Protein AF-A0A0F5QYM3-F1 (afdb_monomer_lite)

Sequence (103 aa):
MDIRTMPAGPELDSLLAIAMKVNIFLMREVSTNWGDTGIAVEEMRRRGYTIHFSIDP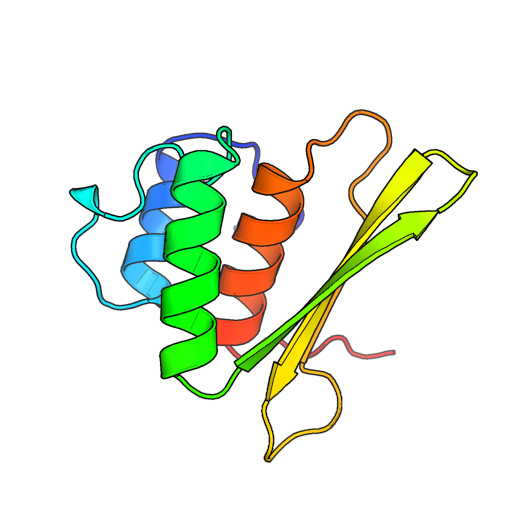DHLTEVEVYRAVDVFLVKISAADGETLPLAATRAFILALRGEKEHG

Secondary structure (DSSP, 8-state):
--GGGPPSSHHHHHHHHHHHTS-GGGSTTTTT-HHHHHHHHHHHHHTTEEEEEEE-TTS-EEEEEEETTEEEEEEEEPPTT--HHHHHHHHHHHHHHT-----

Structure (mmCIF, N/CA/C/O backbone):
data_AF-A0A0F5QYM3-F1
#
_entry.id   AF-A0A0F5QYM3-F1
#
loop_
_atom_site.group_PDB
_atom_site.id
_atom_site.type_symbol
_atom_site.label_atom_id
_atom_site.label_alt_id
_atom_site.label_comp_id
_atom_site.label_asym_id
_atom_site.label_entity_id
_atom_site.label_seq_id
_atom_site.pdbx_PDB_ins_code
_atom_site.Cartn_x
_atom_site.Cartn_y
_atom_site.Cartn_z
_atom_site.occupancy
_atom_site.B_iso_or_equiv
_atom_site.auth_seq_id
_atom_site.auth_comp_id
_atom_site.auth_asym_id
_atom_site.auth_atom_id
_atom_site.pdbx_PDB_model_num
ATOM 1 N N . MET A 1 1 ? -6.496 13.293 -8.515 1.00 75.12 1 MET A N 1
ATOM 2 C CA . MET A 1 1 ? -5.462 12.371 -9.026 1.00 75.12 1 MET A CA 1
ATOM 3 C C . MET A 1 1 ? -5.884 10.976 -8.628 1.00 75.12 1 MET A C 1
ATOM 5 O O . MET A 1 1 ? -6.224 10.794 -7.464 1.00 75.12 1 MET A O 1
ATOM 9 N N . ASP A 1 2 ? -5.948 10.053 -9.579 1.00 87.25 2 ASP A N 1
ATOM 10 C CA . ASP A 1 2 ? -6.414 8.691 -9.329 1.00 87.25 2 ASP A CA 1
ATOM 11 C C . ASP A 1 2 ? -5.240 7.789 -8.934 1.00 87.25 2 ASP A C 1
ATOM 13 O O . ASP A 1 2 ? -4.369 7.522 -9.753 1.00 87.25 2 ASP A O 1
ATOM 17 N N . ILE A 1 3 ? -5.224 7.330 -7.677 1.00 90.00 3 ILE A N 1
ATOM 18 C CA . ILE A 1 3 ? -4.165 6.471 -7.123 1.00 90.00 3 ILE A CA 1
ATOM 19 C C . ILE A 1 3 ? -4.059 5.148 -7.886 1.00 90.00 3 ILE A C 1
ATOM 21 O O . ILE A 1 3 ? -2.954 4.633 -8.043 1.00 90.00 3 ILE A O 1
ATOM 25 N N . ARG A 1 4 ? -5.179 4.621 -8.397 1.00 86.12 4 ARG A N 1
ATOM 26 C CA . ARG A 1 4 ? -5.236 3.307 -9.058 1.00 86.12 4 ARG A CA 1
ATOM 27 C C . ARG A 1 4 ? -4.411 3.257 -10.340 1.00 86.12 4 ARG A C 1
ATOM 29 O O . ARG A 1 4 ? -3.990 2.188 -10.749 1.00 86.12 4 ARG A O 1
ATOM 36 N N . THR A 1 5 ? -4.151 4.409 -10.950 1.00 87.56 5 THR A N 1
ATOM 37 C CA . THR A 1 5 ? -3.395 4.525 -12.203 1.00 87.56 5 THR A CA 1
ATOM 38 C C . THR A 1 5 ? -2.041 5.216 -12.025 1.00 87.56 5 THR A C 1
ATOM 40 O O . THR A 1 5 ? -1.280 5.337 -12.984 1.00 87.56 5 THR A O 1
ATOM 43 N N . MET A 1 6 ? -1.682 5.631 -10.803 1.00 91.19 6 MET A N 1
ATOM 44 C CA . MET A 1 6 ? -0.406 6.307 -10.538 1.00 91.19 6 MET A CA 1
ATOM 45 C C . MET A 1 6 ? 0.787 5.364 -10.689 1.00 91.19 6 MET A C 1
ATOM 47 O O . MET A 1 6 ? 0.793 4.330 -10.022 1.00 91.19 6 MET A O 1
ATOM 51 N N . PRO A 1 7 ? 1.810 5.689 -11.496 1.00 92.00 7 PRO A N 1
ATOM 52 C CA . PRO A 1 7 ? 2.992 4.842 -11.622 1.00 92.00 7 PRO A CA 1
ATOM 53 C C . PRO A 1 7 ? 3.787 4.783 -10.310 1.00 92.00 7 PRO A C 1
ATOM 55 O O . PRO A 1 7 ? 3.648 5.649 -9.443 1.00 92.00 7 PRO A O 1
ATOM 58 N N . ALA A 1 8 ? 4.640 3.765 -10.188 1.00 91.69 8 ALA A N 1
ATOM 59 C CA . ALA A 1 8 ? 5.616 3.694 -9.107 1.00 91.69 8 ALA A CA 1
ATOM 60 C C . ALA A 1 8 ? 6.582 4.883 -9.171 1.00 91.69 8 ALA A C 1
ATOM 62 O O . ALA A 1 8 ? 6.920 5.366 -10.255 1.00 91.69 8 ALA A O 1
ATOM 63 N N . GLY A 1 9 ? 7.049 5.326 -8.009 1.00 93.44 9 GLY A N 1
ATOM 64 C CA . GLY A 1 9 ? 8.018 6.402 -7.900 1.00 93.44 9 GLY A CA 1
ATOM 65 C C . GLY A 1 9 ? 7.781 7.335 -6.713 1.00 93.44 9 GLY A C 1
ATOM 66 O O . GLY A 1 9 ? 6.845 7.150 -5.927 1.00 93.44 9 GLY A O 1
ATOM 67 N N . PRO A 1 10 ? 8.619 8.382 -6.599 1.00 93.81 10 PRO A N 1
ATOM 68 C CA . PRO A 1 10 ? 8.664 9.243 -5.424 1.00 93.81 10 PRO A CA 1
ATOM 69 C C . PRO A 1 10 ? 7.342 9.940 -5.105 1.00 93.81 10 PRO A C 1
ATOM 71 O O . PRO A 1 10 ? 7.044 10.145 -3.928 1.00 93.81 10 PRO A O 1
ATOM 74 N N . GLU A 1 11 ? 6.530 10.311 -6.104 1.00 95.12 11 GLU A N 1
ATOM 75 C CA . GLU A 1 11 ? 5.233 10.936 -5.823 1.00 95.12 11 GLU A CA 1
ATOM 76 C C . GLU A 1 11 ? 4.267 9.966 -5.138 1.00 95.12 11 GLU A C 1
ATOM 78 O O . GLU A 1 11 ? 3.610 10.343 -4.167 1.00 95.12 11 GLU A O 1
ATOM 83 N N . LEU A 1 12 ? 4.192 8.716 -5.604 1.00 94.75 12 LEU A N 1
ATOM 84 C CA . LEU A 1 12 ? 3.317 7.707 -5.010 1.00 94.75 12 LEU A CA 1
ATOM 85 C C . LEU A 1 12 ? 3.772 7.349 -3.586 1.00 94.75 12 LEU A C 1
ATOM 87 O O . LEU A 1 12 ? 2.959 7.333 -2.661 1.00 94.75 12 LEU A O 1
ATOM 91 N N . ASP A 1 13 ? 5.076 7.171 -3.396 1.00 95.19 13 ASP A N 1
ATOM 92 C CA . ASP A 1 13 ? 5.708 6.927 -2.094 1.00 95.19 13 ASP A CA 1
ATOM 93 C C . ASP A 1 13 ? 5.445 8.075 -1.100 1.00 95.19 13 ASP A C 1
ATOM 95 O O . ASP A 1 13 ? 5.125 7.862 0.074 1.00 95.19 13 ASP A O 1
ATOM 99 N N . SER A 1 14 ? 5.502 9.322 -1.583 1.00 95.12 14 SER A N 1
ATOM 100 C CA . SER A 1 14 ? 5.176 10.511 -0.786 1.00 95.12 14 SER A CA 1
ATOM 101 C C . SER A 1 14 ? 3.716 10.505 -0.341 1.00 95.12 14 SER A C 1
ATOM 103 O O . SER A 1 14 ? 3.411 10.834 0.807 1.00 95.12 14 SER A O 1
ATOM 105 N N . LEU A 1 15 ? 2.798 10.115 -1.229 1.00 95.38 15 LEU A N 1
ATOM 106 C CA . LEU A 1 15 ? 1.378 10.009 -0.897 1.00 95.38 15 LEU A CA 1
ATOM 107 C C . LEU A 1 15 ? 1.117 8.919 0.142 1.00 95.38 15 LEU A C 1
ATOM 109 O O . LEU A 1 15 ? 0.283 9.135 1.026 1.00 95.38 15 LEU A O 1
ATOM 113 N N . LEU A 1 16 ? 1.842 7.798 0.084 1.00 94.75 16 LEU A N 1
ATOM 114 C CA . LEU A 1 16 ? 1.802 6.773 1.125 1.00 94.75 16 LEU A CA 1
ATOM 115 C C . LEU A 1 16 ? 2.278 7.335 2.468 1.00 94.75 16 LEU A C 1
ATOM 117 O O . LEU A 1 16 ? 1.560 7.214 3.461 1.00 94.75 16 LEU A O 1
ATOM 121 N N . ALA A 1 17 ? 3.428 8.015 2.501 1.00 93.69 17 ALA A N 1
ATOM 122 C CA . ALA A 1 17 ? 3.946 8.635 3.721 1.00 93.69 17 ALA A CA 1
ATOM 123 C C . ALA A 1 17 ? 2.953 9.632 4.339 1.00 93.69 17 ALA A C 1
ATOM 125 O O . ALA A 1 17 ? 2.724 9.616 5.553 1.00 93.69 17 ALA A O 1
ATOM 126 N N . ILE A 1 18 ? 2.321 10.461 3.502 1.00 93.88 18 ILE A N 1
ATOM 127 C CA . ILE A 1 18 ? 1.297 11.430 3.912 1.00 93.88 18 ILE A CA 1
ATOM 128 C C . ILE A 1 18 ? 0.062 10.712 4.466 1.00 93.88 18 ILE A C 1
ATOM 130 O O . ILE A 1 18 ? -0.408 11.064 5.550 1.00 93.88 18 ILE A O 1
ATOM 134 N N . ALA A 1 19 ? -0.448 9.691 3.769 1.00 92.31 19 ALA A N 1
ATOM 135 C CA . ALA A 1 19 ? -1.601 8.907 4.218 1.00 92.31 19 ALA A CA 1
ATOM 136 C C . ALA A 1 19 ? -1.314 8.199 5.552 1.00 92.31 19 ALA A C 1
ATOM 138 O O . ALA A 1 19 ? -2.161 8.143 6.447 1.00 92.31 19 ALA A O 1
ATOM 139 N N . MET A 1 20 ? -0.083 7.721 5.722 1.00 90.69 20 MET A N 1
ATOM 140 C CA . MET A 1 20 ? 0.389 7.119 6.959 1.00 90.69 20 MET A CA 1
ATOM 141 C C . MET A 1 20 ? 0.702 8.157 8.045 1.00 90.69 20 MET A C 1
ATOM 143 O O . MET A 1 20 ? 0.722 7.798 9.219 1.00 90.69 20 MET A O 1
ATOM 147 N N . LYS A 1 21 ? 0.8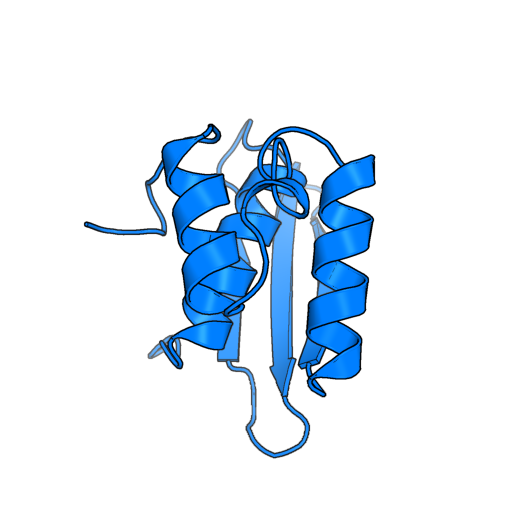86 9.441 7.730 1.00 92.19 21 LYS A N 1
ATOM 148 C CA . LYS A 1 21 ? 1.363 10.459 8.688 1.00 92.19 21 LYS A CA 1
ATOM 149 C C . LYS A 1 21 ? 2.708 10.070 9.322 1.00 92.19 21 LYS A C 1
ATOM 151 O O . LYS A 1 21 ? 2.900 10.218 10.528 1.00 92.19 21 LYS A O 1
ATOM 156 N N . VAL A 1 22 ? 3.616 9.531 8.514 1.00 88.94 22 VAL A N 1
ATOM 157 C CA . VAL A 1 22 ? 4.982 9.162 8.922 1.00 88.94 22 VAL A CA 1
ATOM 158 C C . VAL A 1 22 ? 6.004 10.001 8.164 1.00 88.94 22 VAL A C 1
ATOM 160 O O . VAL A 1 22 ? 5.664 10.743 7.243 1.00 88.94 22 VAL A O 1
ATOM 163 N N . ASN A 1 23 ? 7.272 9.897 8.556 1.00 89.88 23 ASN A N 1
ATOM 164 C CA . ASN A 1 23 ? 8.350 10.547 7.826 1.00 89.88 23 ASN A CA 1
ATOM 165 C C . ASN A 1 23 ? 8.476 9.948 6.412 1.00 89.88 23 ASN A C 1
ATOM 167 O O . ASN A 1 23 ? 8.542 8.731 6.266 1.00 89.88 23 ASN A O 1
ATOM 171 N N . ILE A 1 24 ? 8.559 10.804 5.391 1.00 86.25 24 ILE A N 1
ATOM 172 C CA . ILE A 1 24 ? 8.724 10.407 3.985 1.00 86.25 24 ILE A CA 1
ATOM 173 C C . ILE A 1 24 ? 9.935 9.498 3.744 1.00 86.25 24 ILE A C 1
ATOM 175 O O . ILE A 1 24 ? 9.864 8.596 2.917 1.00 86.25 24 ILE A O 1
ATOM 179 N N . PHE A 1 25 ? 11.016 9.665 4.509 1.00 86.69 25 PHE A N 1
ATOM 180 C CA . PHE A 1 25 ? 12.206 8.822 4.392 1.00 86.69 25 PHE A CA 1
ATOM 181 C C . PHE A 1 25 ? 11.954 7.360 4.781 1.00 86.69 25 PHE A C 1
ATOM 183 O O . PHE A 1 25 ? 12.722 6.503 4.365 1.00 86.69 25 PHE A O 1
ATOM 190 N N . LEU A 1 26 ? 10.890 7.065 5.539 1.00 82.44 26 LEU A N 1
ATOM 191 C CA . LEU A 1 26 ? 10.498 5.693 5.884 1.00 82.44 26 LEU A CA 1
ATOM 192 C C . LEU A 1 26 ? 9.740 4.981 4.758 1.00 82.44 26 LEU A C 1
ATOM 194 O O . LEU A 1 26 ? 9.576 3.771 4.833 1.00 82.44 26 LEU A O 1
ATOM 198 N N . MET A 1 27 ? 9.240 5.723 3.766 1.00 88.00 27 MET A N 1
ATOM 199 C CA . MET A 1 27 ? 8.403 5.190 2.684 1.00 88.00 27 MET A CA 1
ATOM 200 C C . MET A 1 27 ? 9.043 5.364 1.307 1.00 88.00 27 MET A C 1
ATOM 202 O O . MET A 1 27 ? 8.379 5.208 0.287 1.00 88.00 27 MET A O 1
ATOM 206 N N . ARG A 1 28 ? 10.328 5.712 1.266 1.00 85.75 28 ARG A N 1
ATOM 207 C CA . ARG A 1 28 ? 11.071 5.855 0.020 1.00 85.75 28 ARG A CA 1
ATOM 208 C C . ARG A 1 28 ? 11.210 4.486 -0.648 1.00 85.75 28 ARG A C 1
ATOM 210 O O . ARG A 1 28 ? 11.578 3.533 0.023 1.00 85.75 28 ARG A O 1
ATOM 217 N N . GLU A 1 29 ? 10.943 4.419 -1.949 1.00 90.88 29 GLU A N 1
ATOM 218 C CA . GLU A 1 29 ? 11.083 3.217 -2.787 1.00 90.88 29 GLU A CA 1
ATOM 219 C C . GLU A 1 29 ? 10.092 2.088 -2.452 1.00 90.88 29 GLU A C 1
ATOM 221 O O . GLU A 1 29 ? 10.187 0.989 -2.997 1.00 90.88 29 GLU A O 1
ATOM 226 N N . VAL A 1 30 ? 9.062 2.361 -1.641 1.00 90.44 30 VAL A N 1
ATOM 227 C CA . VAL A 1 30 ? 8.026 1.373 -1.298 1.00 90.44 30 VAL A CA 1
ATOM 228 C C . VAL A 1 30 ? 7.291 0.869 -2.540 1.00 90.44 30 VAL A C 1
ATOM 230 O O . VAL A 1 30 ? 7.018 -0.322 -2.635 1.00 90.44 30 VAL A O 1
ATOM 233 N N . SER A 1 31 ? 7.033 1.723 -3.531 1.00 91.38 31 SER A N 1
ATOM 234 C CA . SER A 1 31 ? 6.362 1.313 -4.773 1.00 91.38 31 SER A CA 1
ATOM 235 C C . SER A 1 31 ? 7.230 0.527 -5.759 1.00 91.38 31 SER A C 1
ATOM 237 O O . SER A 1 31 ? 6.700 -0.015 -6.730 1.00 91.38 31 SER A O 1
ATOM 239 N N . THR A 1 32 ? 8.542 0.429 -5.537 1.00 92.12 32 THR A N 1
ATOM 240 C CA . THR A 1 32 ? 9.479 -0.263 -6.441 1.00 92.12 32 THR A CA 1
ATOM 241 C C . THR A 1 32 ? 10.234 -1.412 -5.775 1.00 92.12 32 THR A C 1
ATOM 243 O O . THR A 1 32 ? 10.750 -2.279 -6.482 1.00 92.12 32 THR A O 1
ATOM 246 N N . ASN A 1 33 ? 10.282 -1.458 -4.441 1.00 90.31 33 ASN A N 1
ATOM 247 C CA . ASN A 1 33 ? 11.095 -2.392 -3.673 1.00 90.31 33 ASN A CA 1
ATOM 248 C C . ASN A 1 33 ? 10.269 -3.163 -2.635 1.00 90.31 33 ASN A C 1
ATOM 250 O O . ASN A 1 33 ? 9.584 -2.594 -1.783 1.00 90.31 33 ASN A O 1
ATOM 254 N N . TRP A 1 34 ? 10.402 -4.491 -2.652 1.00 84.44 34 TRP A N 1
ATOM 255 C CA . TRP A 1 34 ? 9.732 -5.365 -1.693 1.00 84.44 34 TRP A CA 1
ATOM 256 C C . TRP A 1 34 ? 10.249 -5.210 -0.258 1.00 84.44 34 TRP A C 1
ATOM 258 O O . TRP A 1 34 ? 9.467 -5.328 0.685 1.00 84.44 34 TRP A O 1
ATOM 268 N N . GLY A 1 35 ? 11.540 -4.904 -0.078 1.00 86.38 35 GLY A N 1
ATOM 269 C CA . GLY A 1 35 ? 12.120 -4.664 1.247 1.00 86.38 35 GLY A CA 1
ATOM 270 C C . GLY A 1 35 ? 11.417 -3.516 1.975 1.00 86.38 35 GLY A C 1
ATOM 271 O O . GLY A 1 35 ? 10.965 -3.683 3.108 1.00 86.38 35 GLY A O 1
ATOM 272 N N . ASP A 1 36 ? 11.233 -2.394 1.281 1.00 87.38 36 ASP A N 1
ATOM 273 C CA . ASP A 1 36 ? 10.547 -1.217 1.818 1.00 87.38 36 ASP A CA 1
ATOM 274 C C . ASP A 1 36 ? 9.026 -1.426 1.883 1.00 87.38 36 ASP A C 1
ATOM 276 O O . ASP A 1 36 ? 8.374 -0.995 2.838 1.00 87.38 36 ASP A O 1
ATOM 280 N N . THR A 1 37 ? 8.448 -2.195 0.950 1.00 89.75 37 THR A N 1
ATOM 281 C CA . THR A 1 37 ? 7.041 -2.628 1.053 1.00 89.75 37 THR A CA 1
ATOM 282 C C . THR A 1 37 ? 6.771 -3.387 2.353 1.00 89.75 37 THR A C 1
ATOM 284 O O . THR A 1 37 ? 5.725 -3.191 2.975 1.00 89.75 37 THR A O 1
ATOM 287 N N . GLY A 1 38 ? 7.720 -4.205 2.819 1.00 90.38 38 GLY A N 1
ATOM 288 C CA . GLY A 1 38 ? 7.625 -4.893 4.108 1.00 90.38 38 GLY A CA 1
ATOM 289 C C . GLY A 1 38 ? 7.478 -3.932 5.294 1.00 90.38 38 GLY A C 1
ATOM 290 O O . GLY A 1 38 ? 6.673 -4.181 6.190 1.00 90.38 38 GLY A O 1
ATOM 291 N N . ILE A 1 39 ? 8.176 -2.792 5.273 1.00 91.62 39 ILE A N 1
ATOM 292 C CA . ILE A 1 39 ? 8.049 -1.748 6.304 1.00 91.62 39 ILE A CA 1
ATOM 293 C C . ILE A 1 39 ? 6.625 -1.180 6.298 1.00 91.62 39 ILE A C 1
ATOM 295 O O . ILE A 1 39 ? 5.988 -1.081 7.349 1.00 91.62 39 ILE A O 1
ATOM 299 N N . ALA A 1 40 ? 6.093 -0.867 5.116 1.00 92.75 40 ALA A N 1
ATOM 300 C CA . ALA A 1 40 ? 4.727 -0.377 4.966 1.00 92.75 40 ALA A CA 1
ATOM 301 C C . ALA A 1 40 ? 3.679 -1.398 5.453 1.00 92.75 40 ALA A C 1
ATOM 303 O O . ALA A 1 40 ? 2.719 -1.015 6.126 1.00 92.75 40 ALA A O 1
ATOM 304 N N . VAL A 1 41 ? 3.879 -2.695 5.187 1.00 93.06 41 VAL A N 1
ATOM 305 C CA . VAL A 1 41 ? 3.020 -3.784 5.690 1.00 93.06 41 VAL A CA 1
ATOM 306 C C . VAL A 1 41 ? 2.987 -3.806 7.217 1.00 93.06 41 VAL A C 1
ATOM 308 O O . VAL A 1 41 ? 1.907 -3.873 7.807 1.00 93.06 41 VAL A O 1
ATOM 311 N N . GLU A 1 42 ? 4.142 -3.713 7.873 1.00 93.00 42 GLU A N 1
ATOM 312 C CA . GLU A 1 42 ? 4.218 -3.715 9.337 1.00 93.00 42 GLU A CA 1
ATOM 313 C C . GLU A 1 42 ? 3.572 -2.465 9.954 1.00 93.00 42 GLU A C 1
ATOM 315 O O . GLU A 1 42 ? 2.857 -2.555 10.958 1.00 93.00 42 GLU A O 1
ATOM 320 N N . GLU A 1 43 ? 3.726 -1.298 9.323 1.00 92.19 43 GLU A N 1
ATOM 321 C CA . GLU A 1 43 ? 3.025 -0.076 9.734 1.00 92.19 43 GLU A CA 1
ATOM 322 C C . GLU A 1 43 ? 1.501 -0.198 9.596 1.00 92.19 43 GLU A C 1
ATOM 324 O O . GLU A 1 43 ? 0.760 0.235 10.486 1.00 92.19 43 GLU A O 1
ATOM 329 N N . MET A 1 44 ? 1.016 -0.808 8.511 1.00 91.81 44 MET A N 1
ATOM 330 C CA . MET A 1 44 ? -0.409 -1.094 8.318 1.00 91.81 44 MET A CA 1
ATOM 331 C C . MET A 1 44 ? -0.925 -2.070 9.386 1.00 91.81 44 MET A C 1
ATOM 333 O O . MET A 1 44 ? -1.948 -1.803 10.024 1.00 91.81 44 MET A O 1
ATOM 337 N N . ARG A 1 45 ? -0.190 -3.153 9.664 1.00 91.44 45 ARG A N 1
ATOM 338 C CA . ARG A 1 45 ? -0.535 -4.127 10.715 1.00 91.44 45 ARG A CA 1
ATOM 339 C C . ARG A 1 45 ? -0.616 -3.487 12.094 1.00 91.44 45 ARG A C 1
ATOM 341 O O . ARG A 1 45 ? -1.594 -3.707 12.809 1.00 91.44 45 ARG A O 1
ATOM 348 N N . AR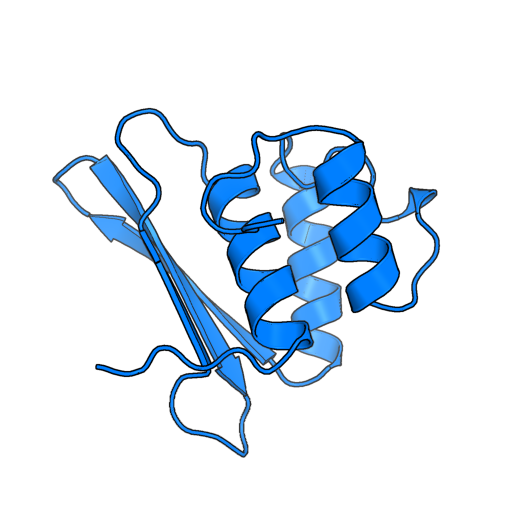G A 1 46 ? 0.331 -2.610 12.447 1.00 90.62 46 ARG A N 1
ATOM 349 C CA . ARG A 1 46 ? 0.311 -1.870 13.725 1.00 90.62 46 ARG A CA 1
ATOM 350 C C . ARG A 1 46 ? -0.942 -1.003 13.891 1.00 90.62 46 ARG A C 1
ATOM 352 O O . ARG A 1 46 ? -1.385 -0.763 15.010 1.00 90.62 46 ARG A O 1
ATOM 359 N N . ARG A 1 47 ? -1.533 -0.545 12.786 1.00 88.19 47 ARG A N 1
ATOM 360 C CA . ARG A 1 47 ? -2.769 0.261 12.761 1.00 88.19 47 ARG A CA 1
ATOM 361 C C . ARG A 1 47 ? -4.048 -0.583 12.756 1.00 88.19 47 ARG A C 1
ATOM 363 O O . ARG A 1 47 ? -5.143 -0.018 12.698 1.00 88.19 47 ARG A O 1
ATOM 370 N N . GLY A 1 48 ? -3.922 -1.909 12.826 1.00 89.12 48 GLY A N 1
ATOM 371 C CA . GLY A 1 48 ? -5.040 -2.849 12.851 1.00 89.12 48 GLY A CA 1
ATOM 372 C C . GLY A 1 48 ? -5.563 -3.245 11.470 1.00 89.12 48 GLY A C 1
ATOM 373 O O . GLY A 1 48 ? -6.708 -3.692 11.373 1.00 89.12 48 GLY A O 1
ATOM 374 N N . TYR A 1 49 ? -4.763 -3.064 10.414 1.00 89.94 49 TYR A N 1
ATOM 375 C CA . TYR A 1 49 ? -5.087 -3.593 9.091 1.00 89.94 49 TYR A CA 1
ATOM 376 C C . TYR A 1 49 ? -4.550 -5.017 8.917 1.00 89.94 49 TYR A C 1
ATOM 378 O O . TYR A 1 49 ? -3.467 -5.350 9.395 1.00 89.94 49 TYR A O 1
ATOM 386 N N . THR A 1 50 ? -5.295 -5.851 8.198 1.00 90.31 50 THR A N 1
ATOM 387 C CA . THR A 1 50 ? -4.832 -7.160 7.713 1.00 90.31 50 THR A CA 1
ATOM 388 C C . THR A 1 50 ? -4.598 -7.058 6.213 1.00 90.31 50 THR A C 1
ATOM 390 O O . THR A 1 50 ? -5.397 -6.436 5.520 1.00 90.31 50 THR A O 1
ATOM 393 N N . ILE A 1 51 ? -3.495 -7.624 5.726 1.00 90.56 51 ILE A N 1
ATOM 394 C CA . ILE A 1 51 ? -3.077 -7.542 4.325 1.00 90.56 51 ILE A CA 1
ATOM 395 C C . ILE A 1 51 ? -2.898 -8.961 3.802 1.00 90.56 51 ILE A C 1
ATOM 397 O O . ILE A 1 51 ? -2.132 -9.727 4.396 1.00 90.56 51 ILE A O 1
ATOM 401 N N . HIS A 1 52 ? -3.580 -9.294 2.710 1.00 88.44 52 HIS A N 1
ATOM 402 C CA . HIS A 1 52 ? -3.377 -10.534 1.967 1.00 88.44 52 HIS A CA 1
ATOM 403 C C . HIS A 1 52 ? -2.794 -10.230 0.592 1.00 88.44 52 HIS A C 1
ATOM 405 O O . HIS A 1 52 ? -3.192 -9.272 -0.066 1.00 88.44 52 HIS A O 1
ATOM 411 N N . PHE A 1 53 ? -1.843 -11.067 0.191 1.00 85.75 53 PHE A N 1
ATOM 412 C CA . PHE A 1 53 ? -1.228 -11.044 -1.126 1.00 85.75 53 PHE A CA 1
ATOM 413 C C . PHE A 1 53 ? -1.532 -12.378 -1.802 1.00 85.75 53 PHE A C 1
ATOM 415 O O . PHE A 1 53 ? -1.201 -13.429 -1.245 1.00 85.75 53 PHE A O 1
ATOM 422 N N . SER A 1 54 ? -2.138 -12.338 -2.980 1.00 80.88 54 SER A N 1
ATOM 423 C CA . SER A 1 54 ? -2.375 -13.506 -3.830 1.00 80.88 54 SER A CA 1
ATOM 424 C C . SER A 1 54 ? -1.719 -13.298 -5.188 1.00 80.88 54 SER A C 1
ATOM 426 O O . SER A 1 54 ? -1.616 -12.183 -5.692 1.00 80.88 54 SER A O 1
ATOM 428 N N . ILE A 1 55 ? -1.243 -14.393 -5.770 1.00 74.81 55 ILE A N 1
ATOM 429 C CA . ILE A 1 55 ? -0.777 -14.442 -7.153 1.00 74.81 55 ILE A CA 1
ATOM 430 C C . ILE A 1 55 ? -1.671 -15.469 -7.835 1.00 74.81 55 ILE A C 1
ATOM 432 O O . ILE A 1 55 ? -1.653 -16.641 -7.449 1.00 74.81 55 ILE A O 1
ATOM 436 N N . ASP A 1 56 ? -2.487 -15.021 -8.783 1.00 69.94 56 ASP A N 1
ATOM 437 C CA . ASP A 1 56 ? -3.310 -15.908 -9.600 1.00 69.94 56 ASP A CA 1
ATOM 438 C C . ASP A 1 56 ? -2.430 -16.579 -10.682 1.00 69.94 56 ASP A C 1
ATOM 440 O O . ASP A 1 56 ? -1.467 -15.959 -11.155 1.00 69.94 56 ASP A O 1
ATOM 444 N N . PRO A 1 57 ? -2.698 -17.839 -11.079 1.00 63.31 57 PRO A N 1
ATOM 445 C CA . PRO A 1 57 ? -2.089 -18.467 -12.256 1.00 63.31 57 PRO A CA 1
ATOM 446 C C . PRO A 1 57 ? -2.106 -17.618 -13.542 1.00 63.31 57 PRO A C 1
ATOM 448 O O . PRO A 1 57 ? -1.216 -17.796 -14.377 1.00 63.31 57 PRO A O 1
ATOM 451 N N . ASP A 1 58 ? -3.027 -16.663 -13.680 1.00 67.56 58 ASP A N 1
ATOM 452 C CA . ASP A 1 58 ? -3.064 -15.698 -14.788 1.00 67.56 58 ASP A CA 1
ATOM 453 C C . ASP A 1 58 ? -2.039 -14.546 -14.650 1.00 67.56 58 ASP A C 1
ATOM 455 O O . ASP A 1 58 ? -2.046 -13.613 -15.444 1.00 67.56 58 ASP A O 1
ATOM 459 N N . HIS A 1 59 ? -1.101 -14.623 -13.696 1.00 60.53 59 HIS A N 1
ATOM 460 C CA . HIS A 1 59 ? -0.052 -13.626 -13.397 1.00 60.53 59 HIS A CA 1
ATOM 461 C C . HIS A 1 59 ? -0.559 -12.301 -12.810 1.00 60.53 59 HIS A C 1
ATOM 463 O O . HIS A 1 59 ? 0.229 -11.376 -12.593 1.00 60.53 59 HIS A O 1
ATOM 469 N N . LEU A 1 60 ? -1.845 -12.222 -12.470 1.00 62.22 60 LEU A N 1
ATOM 470 C CA . LEU A 1 60 ? -2.409 -11.082 -11.763 1.00 62.22 60 LEU A CA 1
ATOM 471 C C . LEU A 1 60 ? -2.058 -11.185 -10.278 1.00 62.22 60 LEU A C 1
ATOM 473 O O . LEU A 1 60 ? -2.345 -12.172 -9.598 1.00 62.22 60 LEU A O 1
ATOM 477 N N . THR A 1 61 ? -1.400 -10.146 -9.778 1.00 73.88 61 THR A N 1
ATOM 478 C CA . THR A 1 61 ? -1.117 -10.006 -8.353 1.00 73.88 61 THR A CA 1
ATOM 479 C C . THR A 1 61 ? -2.270 -9.270 -7.695 1.00 73.88 61 THR A C 1
ATOM 481 O O . THR A 1 61 ? -2.581 -8.148 -8.079 1.00 73.88 61 THR A O 1
ATOM 484 N N . GLU A 1 62 ? -2.881 -9.864 -6.683 1.00 82.56 62 GLU A N 1
ATOM 485 C CA . GLU A 1 62 ? -3.953 -9.241 -5.918 1.00 82.56 62 GLU A CA 1
ATOM 486 C C . GLU A 1 62 ? -3.464 -8.842 -4.524 1.00 82.56 62 GLU A C 1
ATOM 488 O O . GLU A 1 62 ? -2.770 -9.598 -3.836 1.00 82.56 62 GLU A O 1
ATOM 493 N N . VAL A 1 63 ? -3.838 -7.632 -4.105 1.00 86.38 63 VAL A N 1
ATOM 494 C CA . VAL A 1 63 ? -3.612 -7.127 -2.750 1.00 86.38 63 VAL A CA 1
ATOM 495 C C . VAL A 1 63 ? -4.949 -6.774 -2.124 1.00 86.38 63 VAL A C 1
ATOM 497 O O . VAL A 1 63 ? -5.677 -5.915 -2.622 1.00 86.38 63 VAL A O 1
ATOM 500 N N . GLU A 1 64 ? -5.246 -7.412 -1.001 1.00 87.19 64 GLU A N 1
ATOM 501 C CA . GLU A 1 64 ? -6.465 -7.178 -0.237 1.00 87.19 64 GLU A CA 1
ATOM 502 C C . GLU A 1 64 ? -6.121 -6.578 1.122 1.00 87.19 64 GLU A C 1
ATOM 504 O O . GLU A 1 64 ? -5.259 -7.089 1.845 1.00 87.19 64 GLU A O 1
ATOM 509 N N . VAL A 1 65 ? -6.811 -5.498 1.491 1.00 85.81 65 VAL A N 1
ATOM 510 C CA . VAL A 1 65 ? -6.605 -4.802 2.765 1.00 85.81 65 VAL A CA 1
ATOM 511 C C . VAL A 1 65 ? -7.911 -4.757 3.557 1.00 85.81 65 VAL A C 1
ATOM 513 O O . VAL A 1 65 ? -8.931 -4.234 3.106 1.00 85.81 65 VAL A O 1
ATOM 516 N N . TYR A 1 66 ? -7.862 -5.271 4.782 1.00 84.62 66 TYR A N 1
ATOM 517 C CA . TYR A 1 66 ? -8.988 -5.399 5.708 1.00 84.62 66 TYR A CA 1
ATOM 518 C C . TYR A 1 66 ? -8.729 -4.602 6.984 1.00 84.62 66 TYR A C 1
ATOM 520 O O . TYR A 1 66 ? -7.576 -4.390 7.357 1.00 84.62 66 TYR A O 1
ATOM 528 N N . ARG A 1 67 ? -9.779 -4.230 7.723 1.00 82.94 67 ARG A N 1
ATOM 529 C CA . ARG A 1 67 ? -9.663 -3.669 9.079 1.00 82.94 67 ARG A CA 1
ATOM 530 C C . ARG A 1 67 ? -10.677 -4.349 9.987 1.00 82.94 67 ARG A C 1
ATOM 532 O O . ARG A 1 67 ? -11.822 -4.497 9.601 1.00 82.94 67 ARG A O 1
ATOM 539 N N . ALA A 1 68 ? -10.283 -4.722 11.203 1.00 67.31 68 ALA A N 1
ATOM 540 C CA . ALA A 1 68 ? -11.075 -5.591 12.091 1.00 67.31 68 ALA A CA 1
ATOM 541 C C . ALA A 1 68 ? -12.520 -5.128 12.404 1.00 67.31 68 ALA A C 1
ATOM 543 O O . ALA A 1 68 ? -13.327 -5.922 12.873 1.00 67.31 68 ALA A O 1
ATOM 544 N N . VAL A 1 69 ? -12.846 -3.856 12.164 1.00 65.38 69 VAL A N 1
ATOM 545 C CA . VAL A 1 69 ? -14.172 -3.257 12.397 1.00 65.38 69 VAL A CA 1
ATOM 546 C C . VAL A 1 69 ? -15.018 -3.103 11.126 1.00 65.38 69 VAL A C 1
ATOM 548 O O . VAL A 1 69 ? -16.205 -2.819 11.239 1.00 65.38 69 VAL A O 1
ATOM 551 N N . ASP A 1 70 ? -14.449 -3.321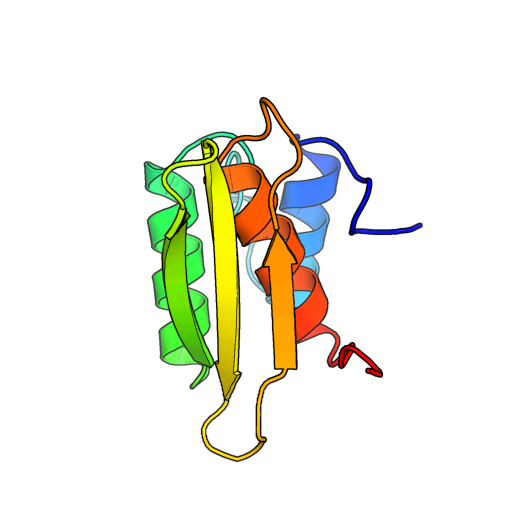 9.937 1.00 55.75 70 ASP A N 1
ATOM 552 C CA . ASP A 1 70 ? -15.115 -3.134 8.646 1.00 55.75 70 ASP A CA 1
ATOM 553 C C . ASP A 1 70 ? -14.789 -4.289 7.686 1.00 55.75 70 ASP A C 1
ATOM 555 O O . ASP A 1 70 ? -13.629 -4.590 7.393 1.00 55.75 70 ASP A O 1
ATOM 559 N N . VAL A 1 71 ? -15.847 -4.911 7.163 1.00 57.22 71 VAL A N 1
ATOM 560 C CA . VAL A 1 71 ? -15.805 -5.819 6.011 1.00 57.22 71 VAL A CA 1
ATOM 561 C C . VAL A 1 71 ? -15.066 -5.113 4.872 1.00 57.22 71 VAL A C 1
ATOM 563 O O . VAL A 1 71 ? -15.482 -4.028 4.487 1.00 57.22 71 VAL A O 1
ATOM 566 N N . PHE A 1 72 ? -13.972 -5.725 4.404 1.00 60.66 72 PHE A N 1
ATOM 567 C CA . PHE A 1 72 ? -13.233 -5.456 3.162 1.00 60.66 72 PHE A CA 1
ATOM 568 C C . PHE A 1 72 ? -13.112 -3.977 2.730 1.00 60.66 72 PHE A C 1
ATOM 570 O O . PHE A 1 72 ? -14.066 -3.377 2.237 1.00 60.66 72 PHE A O 1
ATOM 577 N N . LEU A 1 73 ? -11.924 -3.376 2.866 1.00 63.91 73 LEU A N 1
ATOM 578 C CA . LEU A 1 73 ? -11.733 -1.970 2.485 1.00 63.91 73 LEU A CA 1
ATOM 579 C C . LEU A 1 73 ? -11.330 -1.817 1.019 1.00 63.91 73 LEU A C 1
ATOM 581 O O . LEU A 1 73 ? -11.923 -0.997 0.327 1.00 63.91 73 LEU A O 1
ATOM 585 N N . VAL A 1 74 ? -10.331 -2.567 0.550 1.00 71.62 74 VAL A N 1
ATOM 586 C CA . VAL A 1 74 ? -9.758 -2.368 -0.791 1.00 71.62 74 VAL A CA 1
ATOM 587 C C . VAL A 1 74 ? -9.250 -3.686 -1.369 1.00 71.62 74 VAL A C 1
ATOM 589 O O . VAL A 1 74 ? -8.447 -4.356 -0.712 1.00 71.62 74 VAL A O 1
ATOM 592 N N . LYS A 1 75 ? -9.644 -3.992 -2.613 1.00 79.94 75 LYS A N 1
ATOM 593 C CA . LYS A 1 75 ? -8.943 -4.909 -3.515 1.00 79.94 75 LYS A CA 1
ATOM 594 C C . LYS A 1 75 ? -8.178 -4.089 -4.546 1.00 79.94 75 LYS A C 1
ATOM 596 O O . LYS A 1 75 ? -8.699 -3.109 -5.070 1.00 79.94 75 LYS A O 1
ATOM 601 N N . ILE A 1 76 ? -6.947 -4.472 -4.859 1.00 76.31 76 ILE A N 1
ATOM 602 C CA . ILE A 1 76 ? -6.286 -4.032 -6.091 1.00 76.31 76 ILE A CA 1
ATOM 603 C C . ILE A 1 76 ? -5.732 -5.258 -6.793 1.00 76.31 76 ILE A C 1
ATOM 605 O O . ILE A 1 76 ? -4.939 -5.994 -6.208 1.00 76.31 76 ILE A O 1
ATOM 609 N N . SER A 1 77 ? -6.114 -5.426 -8.055 1.00 72.06 77 SER A N 1
ATOM 610 C CA . SER A 1 77 ? -5.459 -6.345 -8.979 1.00 72.06 77 SER A CA 1
ATOM 611 C C . SER A 1 77 ? -4.424 -5.549 -9.771 1.00 72.06 77 SER A C 1
ATOM 613 O O . SER A 1 77 ? -4.759 -4.568 -10.437 1.00 72.06 77 SER A O 1
ATOM 615 N N . ALA A 1 78 ? -3.161 -5.937 -9.647 1.00 67.50 78 ALA A N 1
ATOM 616 C CA . ALA A 1 78 ? -2.062 -5.406 -10.434 1.00 67.50 78 ALA A CA 1
ATOM 617 C C . ALA A 1 78 ? -2.328 -5.738 -11.909 1.00 67.50 78 ALA A C 1
ATOM 619 O O . ALA A 1 78 ? -2.645 -6.887 -12.225 1.00 67.50 78 ALA A O 1
ATOM 620 N N . ALA A 1 79 ? -2.232 -4.749 -12.798 1.00 66.38 79 ALA A N 1
ATOM 621 C CA . ALA A 1 79 ? -2.370 -4.997 -14.232 1.00 66.38 79 ALA A CA 1
ATOM 622 C C . ALA A 1 79 ? -1.209 -5.868 -14.753 1.00 66.38 79 ALA A C 1
ATOM 624 O O . ALA A 1 79 ? -0.164 -5.965 -14.109 1.00 66.38 79 ALA A O 1
ATOM 625 N N . ASP A 1 80 ? -1.355 -6.468 -15.937 1.00 57.47 80 ASP A N 1
ATOM 626 C CA . ASP A 1 80 ? -0.285 -7.258 -16.559 1.00 57.47 80 ASP A CA 1
ATOM 627 C C . ASP A 1 80 ? 1.045 -6.481 -16.604 1.00 57.47 80 ASP A C 1
ATOM 629 O O . ASP A 1 80 ? 1.140 -5.392 -17.176 1.00 57.47 80 ASP A O 1
ATOM 633 N N . GLY A 1 81 ? 2.085 -7.053 -15.989 1.00 63.09 81 GLY A N 1
ATOM 634 C CA . GLY A 1 81 ? 3.420 -6.450 -15.887 1.00 63.09 81 GLY A CA 1
ATOM 635 C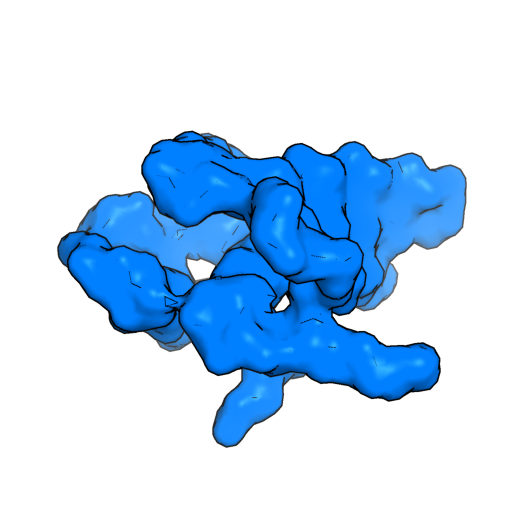 C . GLY A 1 81 ? 3.614 -5.470 -14.722 1.00 63.09 81 GLY A C 1
ATOM 636 O O . GLY A 1 81 ? 4.712 -4.933 -14.558 1.00 63.09 81 GLY A O 1
ATOM 637 N N . GLU A 1 82 ? 2.593 -5.239 -13.898 1.00 75.31 82 GLU A N 1
ATOM 638 C CA . GLU A 1 82 ? 2.687 -4.438 -12.680 1.00 75.31 82 GLU A CA 1
ATOM 639 C C . GLU A 1 82 ? 3.347 -5.230 -11.539 1.00 75.31 82 GLU A C 1
ATOM 641 O O . GLU A 1 82 ? 3.159 -6.436 -11.380 1.00 75.31 82 GLU A O 1
ATOM 646 N N . THR A 1 83 ? 4.160 -4.547 -10.731 1.00 83.94 83 THR A N 1
ATOM 647 C CA . THR A 1 83 ? 4.881 -5.176 -9.624 1.00 83.94 83 THR A CA 1
ATOM 648 C C . THR A 1 83 ? 4.034 -5.190 -8.351 1.00 83.94 83 THR A C 1
ATOM 650 O O . THR A 1 83 ? 3.265 -4.272 -8.067 1.00 83.94 83 THR A O 1
ATOM 653 N N . LEU A 1 84 ? 4.225 -6.218 -7.526 1.00 85.62 84 LEU A N 1
ATOM 654 C CA . LEU A 1 84 ? 3.538 -6.357 -6.241 1.00 85.62 84 LEU A CA 1
ATOM 655 C C . LEU A 1 84 ? 3.771 -5.153 -5.283 1.00 85.62 84 LEU A C 1
ATOM 657 O O . LEU A 1 84 ? 2.794 -4.693 -4.691 1.00 85.62 84 LEU A O 1
ATOM 661 N N . PRO A 1 85 ? 4.985 -4.563 -5.169 1.00 91.44 85 PRO A N 1
ATOM 662 C CA . PRO A 1 85 ? 5.218 -3.299 -4.452 1.00 91.44 85 PRO A CA 1
ATOM 663 C C . PRO A 1 85 ? 4.320 -2.134 -4.895 1.00 91.44 85 PRO A C 1
ATOM 665 O O . PRO A 1 85 ? 3.768 -1.408 -4.061 1.00 91.44 85 PRO A O 1
ATOM 668 N N . LEU A 1 86 ? 4.122 -1.968 -6.206 1.00 91.19 86 LEU A N 1
ATOM 669 C CA . LEU A 1 86 ? 3.285 -0.904 -6.755 1.00 91.19 86 LEU A CA 1
ATOM 670 C C . LEU A 1 86 ? 1.814 -1.116 -6.375 1.00 91.19 86 LEU A C 1
ATOM 672 O O . LEU A 1 86 ? 1.193 -0.217 -5.796 1.00 91.19 86 LEU A O 1
ATOM 676 N N . ALA A 1 87 ? 1.292 -2.323 -6.603 1.00 89.56 87 ALA A N 1
ATOM 677 C CA . ALA A 1 87 ? -0.078 -2.675 -6.240 1.00 89.56 87 ALA A CA 1
ATOM 678 C C . ALA A 1 87 ? -0.331 -2.500 -4.730 1.00 89.56 87 ALA A C 1
ATOM 680 O O . ALA A 1 87 ? -1.331 -1.902 -4.324 1.00 89.56 87 ALA A O 1
ATOM 681 N N . ALA A 1 88 ? 0.620 -2.928 -3.892 1.00 91.12 88 ALA A N 1
ATOM 682 C CA . ALA A 1 88 ? 0.546 -2.786 -2.440 1.00 91.12 88 ALA A CA 1
ATOM 683 C C . ALA A 1 88 ? 0.501 -1.318 -2.000 1.00 91.12 88 ALA A C 1
ATOM 685 O O . ALA A 1 88 ? -0.352 -0.927 -1.202 1.00 91.12 88 ALA A O 1
ATOM 686 N N . THR A 1 89 ? 1.376 -0.483 -2.564 1.00 93.62 89 THR A N 1
ATOM 687 C CA . THR A 1 89 ? 1.449 0.948 -2.240 1.00 93.62 89 THR A CA 1
ATOM 688 C C . THR A 1 89 ? 0.122 1.646 -2.520 1.00 93.62 89 THR A C 1
ATOM 690 O O . THR A 1 89 ? -0.395 2.380 -1.671 1.00 93.62 89 THR A O 1
ATOM 693 N N . ARG A 1 90 ? -0.472 1.378 -3.688 1.00 92.25 90 ARG A N 1
ATOM 694 C CA . ARG A 1 90 ? -1.788 1.910 -4.061 1.00 92.25 90 ARG A CA 1
ATOM 695 C C . ARG A 1 90 ? -2.870 1.426 -3.092 1.00 92.25 90 ARG A C 1
ATOM 697 O O . ARG A 1 90 ? -3.634 2.250 -2.585 1.00 92.25 90 ARG A O 1
ATOM 704 N N . ALA A 1 91 ? -2.897 0.130 -2.776 1.00 90.75 91 ALA A N 1
ATOM 705 C CA . ALA A 1 91 ? -3.905 -0.463 -1.896 1.00 90.75 91 ALA A CA 1
ATOM 706 C C . ALA A 1 91 ? -3.856 0.153 -0.493 1.00 90.75 91 ALA A C 1
ATOM 708 O O . ALA A 1 91 ? -4.892 0.493 0.081 1.00 90.75 91 ALA A O 1
ATOM 709 N N . PHE A 1 92 ? -2.653 0.384 0.038 1.00 92.88 92 PHE A N 1
ATOM 710 C CA . PHE A 1 92 ? -2.470 1.009 1.346 1.00 92.88 92 PHE A CA 1
ATOM 711 C C . PHE A 1 92 ? -2.953 2.456 1.365 1.00 92.88 92 PHE A C 1
ATOM 713 O O . PHE A 1 92 ? -3.650 2.844 2.302 1.00 92.88 92 PHE A O 1
ATOM 720 N N . ILE A 1 93 ? -2.640 3.249 0.335 1.00 93.38 93 ILE A N 1
ATOM 721 C CA . ILE A 1 93 ? -3.120 4.636 0.240 1.00 93.38 93 ILE A CA 1
ATOM 722 C C . ILE A 1 93 ? -4.650 4.671 0.226 1.00 93.38 93 ILE A C 1
ATOM 724 O O . ILE A 1 93 ? -5.243 5.442 0.982 1.00 93.38 93 ILE A O 1
ATOM 728 N N . LEU A 1 94 ? -5.286 3.843 -0.605 1.00 89.94 94 LEU A N 1
ATOM 729 C CA . LEU A 1 94 ? -6.747 3.785 -0.710 1.00 89.94 94 LEU A CA 1
ATOM 730 C C . LEU A 1 94 ? -7.388 3.361 0.619 1.00 89.94 94 LEU A C 1
ATOM 732 O O . LEU A 1 94 ? -8.305 4.029 1.103 1.00 89.94 94 LEU A O 1
ATOM 736 N N . ALA A 1 95 ? -6.847 2.323 1.265 1.00 89.50 95 ALA A N 1
ATOM 737 C CA . ALA A 1 95 ? -7.351 1.833 2.545 1.00 89.50 95 ALA A CA 1
ATOM 738 C C . ALA A 1 95 ? -7.222 2.892 3.651 1.00 89.50 95 ALA A C 1
ATOM 740 O O . ALA A 1 95 ? -8.156 3.105 4.425 1.00 89.50 95 ALA A O 1
ATOM 741 N N . LEU A 1 96 ? -6.095 3.610 3.698 1.00 89.19 96 LEU A N 1
ATOM 742 C CA . LEU A 1 96 ? -5.855 4.691 4.660 1.00 89.19 96 LEU A CA 1
ATOM 743 C C . LEU A 1 96 ? -6.740 5.920 4.417 1.00 89.19 96 LEU A C 1
ATOM 745 O O . LEU A 1 96 ? -7.052 6.638 5.369 1.00 89.19 96 LEU A O 1
ATOM 749 N N . ARG A 1 97 ? -7.154 6.164 3.170 1.00 88.00 97 ARG A N 1
ATOM 750 C CA . ARG A 1 97 ? -8.124 7.213 2.815 1.00 88.00 97 ARG A CA 1
ATOM 751 C C . ARG A 1 97 ? -9.571 6.817 3.105 1.00 88.00 97 ARG A C 1
ATOM 753 O O . ARG A 1 97 ? -10.436 7.688 3.092 1.00 88.00 97 ARG A O 1
ATOM 760 N N . GLY A 1 98 ? -9.830 5.541 3.395 1.00 77.25 98 GLY A N 1
ATOM 761 C CA . GLY A 1 98 ? -11.181 5.017 3.583 1.00 77.25 98 GLY A CA 1
ATOM 762 C C . GLY A 1 98 ? -11.976 4.925 2.279 1.00 77.25 98 GLY A C 1
ATOM 763 O O . GLY A 1 98 ? -13.205 4.918 2.322 1.00 77.25 98 GLY A O 1
ATOM 764 N N . GLU A 1 99 ? -11.300 4.875 1.128 1.00 64.31 99 GLU A N 1
ATOM 765 C CA . GLU A 1 99 ? -11.956 4.626 -0.156 1.00 64.31 99 GLU A CA 1
ATOM 766 C C . GLU A 1 99 ? -12.359 3.146 -0.211 1.00 64.31 99 GLU A C 1
ATOM 768 O O . GLU 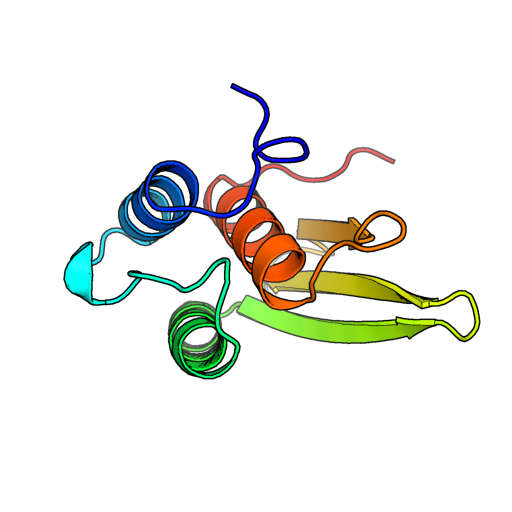A 1 99 ? -11.514 2.289 -0.442 1.00 64.31 99 GLU A O 1
ATOM 773 N N . LYS A 1 100 ? -13.639 2.848 0.046 1.00 58.41 100 LYS A N 1
ATOM 774 C CA . LYS A 1 100 ? -14.210 1.506 -0.135 1.00 58.41 100 LYS A CA 1
ATOM 775 C C . LYS A 1 100 ? -14.480 1.263 -1.620 1.00 58.41 100 LYS A C 1
ATOM 777 O O . LYS A 1 100 ? -14.985 2.159 -2.299 1.00 58.41 100 LYS A O 1
ATOM 782 N N . GLU A 1 101 ? -14.189 0.069 -2.129 1.00 51.66 101 GLU A N 1
ATOM 783 C CA . GLU A 1 101 ? -14.739 -0.345 -3.424 1.00 51.66 101 GLU A CA 1
ATOM 784 C C . GLU A 1 101 ? -16.260 -0.501 -3.308 1.00 51.66 101 GLU A C 1
ATOM 786 O O . GLU A 1 101 ? -16.771 -1.254 -2.478 1.00 51.66 101 GLU A O 1
ATOM 791 N N . HIS A 1 102 ? -16.997 0.240 -4.133 1.00 38.09 102 HIS A N 1
ATOM 792 C CA . HIS A 1 102 ? -18.392 -0.067 -4.410 1.00 38.09 102 HIS A CA 1
ATOM 793 C C . HIS A 1 102 ? -18.432 -1.092 -5.543 1.00 38.09 102 HIS A C 1
ATOM 795 O O . HIS A 1 102 ? -18.291 -0.687 -6.689 1.00 38.09 102 HIS A O 1
ATOM 801 N N . GLY A 1 103 ? -18.667 -2.360 -5.184 1.00 35.34 103 GLY A N 1
ATOM 802 C CA . GLY A 1 103 ? -19.331 -3.378 -6.015 1.00 35.34 103 GLY A CA 1
ATOM 803 C C . GLY A 1 103 ? -18.616 -3.819 -7.280 1.00 35.34 103 GLY A C 1
ATOM 804 O O . GLY A 1 103 ? -18.769 -3.120 -8.302 1.00 35.34 103 GLY A O 1
#

pLDDT: mean 82.73, std 12.95, range [35.34, 95.38]

Foldseek 3Di:
DQLLPDADDLVLLVLLCVLLVHDSVLSHCLQPDPVSVVSSQVSLVVVQKDWDWDQDPVRWIWIWIDHPVDDTQDIHTAPVPGDPSNSSSSRSSSSSVSPRDDD

Radius of gyration: 12.45 Å; chains: 1; bounding box: 32×31×30 Å